Protein AF-F4GSZ8-F1 (afdb_monomer_lite)

Sequence (72 aa):
MGSPLDWENHVFTRAGDQLMCARHGATFKPDTGECTGGPCQPSKLTTLEVSEEERDGVRVVLWWPEGRTEPA

Structure (mmCIF, N/CA/C/O backbone):
data_AF-F4GSZ8-F1
#
_entry.id   AF-F4GSZ8-F1
#
loop_
_atom_site.group_PDB
_atom_site.id
_atom_site.type_symbol
_atom_site.label_atom_id
_atom_site.label_alt_id
_atom_site.label_comp_id
_atom_site.label_asym_id
_atom_site.label_entity_id
_atom_site.label_seq_id
_atom_site.pdbx_PDB_ins_code
_atom_site.Cartn_x
_atom_site.Cartn_y
_atom_site.Cartn_z
_atom_site.occupancy
_atom_site.B_iso_or_equiv
_atom_site.auth_seq_id
_atom_site.auth_comp_id
_atom_site.auth_asym_id
_atom_site.auth_atom_id
_atom_site.pdbx_PDB_model_num
ATOM 1 N N . MET A 1 1 ? 15.416 -9.208 -0.956 1.00 60.62 1 MET A N 1
ATOM 2 C CA . MET A 1 1 ? 15.520 -8.438 0.305 1.00 60.62 1 MET A CA 1
ATOM 3 C C . MET A 1 1 ? 14.466 -7.345 0.247 1.00 60.62 1 MET A C 1
ATOM 5 O O . MET A 1 1 ? 14.386 -6.692 -0.787 1.00 60.62 1 MET A O 1
ATOM 9 N N . GLY A 1 2 ? 13.614 -7.220 1.267 1.00 72.56 2 GLY A N 1
ATOM 10 C CA . GLY A 1 2 ? 12.569 -6.191 1.323 1.00 72.56 2 GLY A CA 1
ATOM 11 C C . GLY A 1 2 ? 13.111 -4.857 1.843 1.00 72.56 2 GLY A C 1
ATOM 12 O O . GLY A 1 2 ? 14.128 -4.825 2.527 1.00 72.56 2 GLY A O 1
ATOM 13 N N . SER A 1 3 ? 12.446 -3.760 1.496 1.00 80.19 3 SER A N 1
ATOM 14 C CA . SER A 1 3 ? 12.693 -2.405 2.006 1.00 80.19 3 SER A CA 1
ATOM 15 C C . SER A 1 3 ? 11.330 -1.795 2.330 1.00 80.19 3 SER A C 1
ATOM 17 O O . SER A 1 3 ? 10.359 -2.189 1.676 1.00 80.19 3 SER A O 1
ATOM 19 N N . PRO A 1 4 ? 11.242 -0.831 3.262 1.00 87.50 4 PRO A N 1
ATOM 20 C CA . PRO A 1 4 ? 10.065 0.021 3.369 1.00 87.50 4 PRO A CA 1
ATOM 21 C C . PRO A 1 4 ? 9.689 0.583 1.997 1.00 87.50 4 PRO A C 1
ATOM 23 O O . PRO A 1 4 ? 10.570 0.889 1.180 1.00 87.50 4 PRO A O 1
ATOM 26 N N . LEU A 1 5 ? 8.385 0.605 1.726 1.00 89.06 5 LEU A N 1
ATOM 27 C CA . LEU A 1 5 ? 7.848 1.064 0.451 1.00 89.06 5 LEU A CA 1
ATOM 28 C C . LEU A 1 5 ? 7.906 2.591 0.365 1.00 89.06 5 LEU A C 1
ATOM 30 O O . LEU A 1 5 ? 8.191 3.130 -0.704 1.00 89.06 5 LEU A O 1
ATOM 34 N N . ASP A 1 6 ? 7.660 3.247 1.494 1.00 89.25 6 ASP A N 1
ATOM 35 C CA . ASP A 1 6 ? 7.560 4.686 1.644 1.00 89.25 6 ASP A CA 1
ATOM 36 C C . ASP A 1 6 ? 8.924 5.390 1.720 1.00 89.25 6 ASP A C 1
ATOM 38 O O . ASP A 1 6 ? 9.961 4.804 2.043 1.00 89.25 6 ASP A O 1
ATOM 42 N N . TRP A 1 7 ? 8.892 6.691 1.433 1.00 86.69 7 TRP A N 1
ATOM 43 C CA . TRP A 1 7 ? 9.935 7.650 1.786 1.00 86.69 7 TRP A CA 1
ATOM 44 C C . TRP A 1 7 ? 9.277 8.883 2.394 1.00 86.69 7 TRP A C 1
ATOM 46 O O . TRP A 1 7 ? 8.449 9.515 1.743 1.00 86.69 7 TRP A O 1
ATOM 56 N N . GLU A 1 8 ? 9.623 9.220 3.638 1.00 88.00 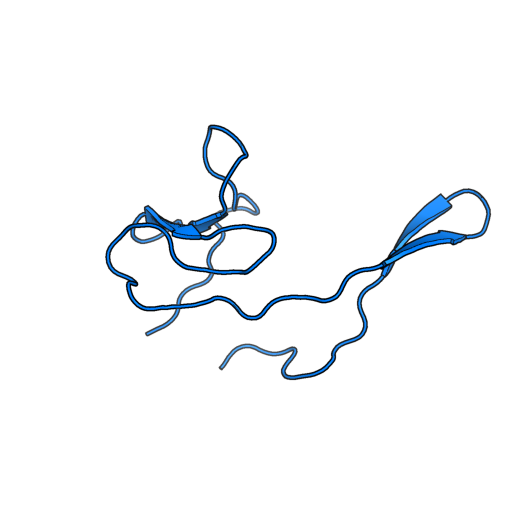8 GLU A N 1
ATOM 57 C CA . GLU A 1 8 ? 9.053 10.373 4.358 1.00 88.00 8 GLU A CA 1
ATOM 58 C C . GLU A 1 8 ? 7.508 10.385 4.364 1.00 88.00 8 GLU A C 1
ATOM 60 O O . GLU A 1 8 ? 6.881 11.432 4.234 1.00 88.00 8 GLU A O 1
ATOM 65 N N . ASN A 1 9 ? 6.877 9.214 4.533 1.00 84.38 9 ASN A N 1
ATOM 66 C CA . ASN A 1 9 ? 5.418 9.010 4.482 1.00 84.38 9 ASN A CA 1
ATOM 67 C C . ASN A 1 9 ? 4.769 9.215 3.099 1.00 84.38 9 ASN A C 1
ATOM 69 O O . ASN A 1 9 ? 3.543 9.273 2.988 1.00 84.38 9 ASN A O 1
ATOM 73 N N . HIS A 1 10 ? 5.560 9.280 2.028 1.00 89.00 10 HIS A N 1
ATOM 74 C CA . HIS A 1 10 ? 5.059 9.267 0.658 1.00 89.00 10 HIS A CA 1
ATOM 75 C C . HIS A 1 10 ? 5.156 7.863 0.068 1.00 89.00 10 HIS A C 1
ATOM 77 O O . HIS A 1 10 ? 6.235 7.276 -0.002 1.00 89.00 10 HIS A O 1
ATOM 83 N N . VAL A 1 11 ? 4.014 7.340 -0.381 1.00 93.44 11 VAL A N 1
ATOM 84 C CA . VAL A 1 11 ? 3.910 5.986 -0.947 1.00 93.44 11 VAL A CA 1
ATOM 85 C C . VAL A 1 11 ? 3.220 5.954 -2.311 1.00 93.44 11 VAL A C 1
ATOM 87 O O . VAL A 1 11 ? 3.358 4.979 -3.039 1.00 93.44 11 VAL A O 1
ATOM 90 N N . PHE A 1 12 ? 2.508 7.012 -2.700 1.00 95.31 12 PHE A N 1
ATOM 91 C CA . PHE A 1 12 ? 1.809 7.065 -3.983 1.00 95.31 12 PHE A CA 1
ATOM 92 C C . PHE A 1 12 ? 2.699 7.577 -5.120 1.00 95.31 12 PHE A C 1
ATOM 94 O O . PHE A 1 12 ? 3.627 8.364 -4.916 1.00 95.31 12 PHE A O 1
ATOM 101 N N . TH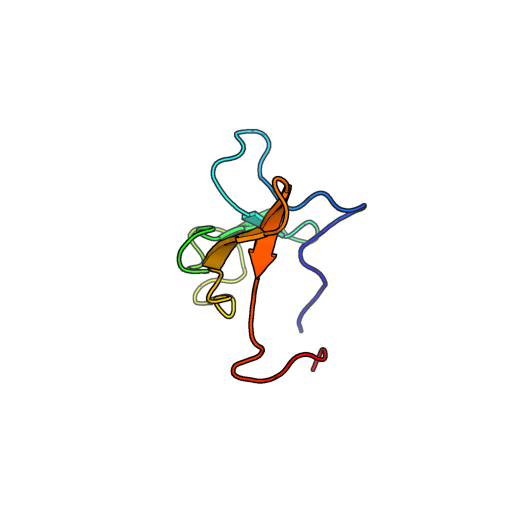R A 1 13 ? 2.377 7.169 -6.349 1.00 93.81 13 THR A N 1
ATOM 102 C CA . THR A 1 13 ? 2.880 7.818 -7.566 1.00 93.81 13 THR A CA 1
ATOM 103 C C . THR A 1 13 ? 2.484 9.298 -7.587 1.00 93.81 13 THR A C 1
ATOM 105 O O . THR A 1 13 ? 1.558 9.734 -6.904 1.00 93.81 13 THR A O 1
ATOM 108 N N . ARG A 1 14 ? 3.126 10.089 -8.456 1.00 91.38 14 ARG A N 1
ATOM 109 C CA . ARG A 1 14 ? 2.730 11.493 -8.677 1.00 91.38 14 ARG A CA 1
ATOM 110 C C . ARG A 1 14 ? 1.291 11.649 -9.176 1.00 91.38 14 ARG A C 1
ATOM 112 O O . ARG A 1 14 ? 0.700 12.699 -8.958 1.00 91.38 14 ARG A O 1
ATOM 119 N N . ALA A 1 15 ? 0.763 10.641 -9.869 1.00 93.69 15 ALA A N 1
ATOM 120 C CA . ALA A 1 15 ? -0.618 10.633 -10.338 1.00 93.69 15 ALA A CA 1
ATOM 121 C C . ALA A 1 15 ? -1.614 10.238 -9.231 1.00 93.69 15 ALA A C 1
ATOM 123 O O . ALA A 1 15 ? -2.799 10.519 -9.368 1.00 93.69 15 ALA A O 1
ATOM 124 N N . GLY A 1 16 ? -1.146 9.624 -8.137 1.00 94.31 16 GLY A N 1
ATOM 125 C CA . GLY A 1 16 ? -1.987 9.200 -7.016 1.00 94.31 16 GLY A CA 1
ATOM 126 C C . GLY A 1 16 ? -2.756 7.896 -7.248 1.00 94.31 16 GLY A C 1
ATOM 127 O O . GLY A 1 16 ? -3.625 7.560 -6.456 1.00 94.31 16 GLY A O 1
ATOM 128 N N . ASP A 1 17 ? -2.457 7.164 -8.319 1.00 95.88 17 ASP A N 1
ATOM 129 C CA . ASP A 1 17 ? -3.212 5.991 -8.777 1.00 95.88 17 ASP A CA 1
ATOM 130 C C . ASP A 1 17 ? -2.594 4.645 -8.363 1.00 95.88 17 ASP A C 1
ATOM 132 O O . ASP A 1 17 ? -3.269 3.615 -8.357 1.00 95.88 17 ASP A O 1
ATOM 136 N N . GLN A 1 18 ? -1.306 4.636 -8.018 1.00 95.94 18 GLN A N 1
ATOM 137 C CA . GLN A 1 18 ? -0.573 3.435 -7.626 1.00 95.94 18 GLN A CA 1
ATOM 138 C C . GLN A 1 18 ? 0.331 3.703 -6.427 1.00 95.94 18 GLN A C 1
ATOM 140 O O . GLN A 1 18 ? 0.728 4.840 -6.169 1.00 95.94 18 GLN A O 1
ATOM 145 N N . LEU A 1 19 ? 0.713 2.635 -5.731 1.00 95.31 19 LEU A N 1
ATOM 146 C CA . LEU A 1 19 ? 1.778 2.674 -4.734 1.00 95.31 19 LEU A CA 1
ATOM 147 C C . LEU A 1 19 ? 3.127 2.498 -5.437 1.00 95.31 19 LEU A C 1
ATOM 149 O O . LEU A 1 19 ? 3.239 1.646 -6.316 1.00 95.31 19 LE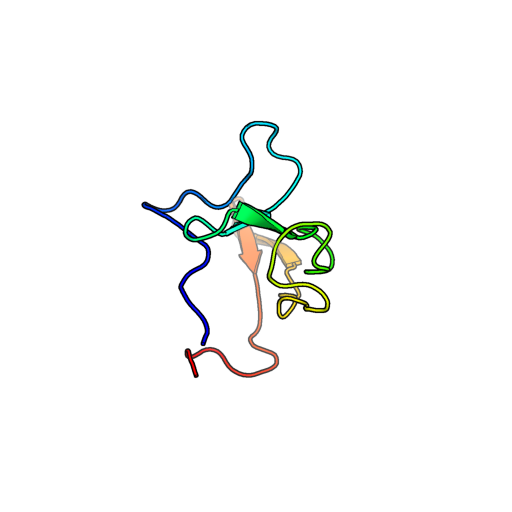U A O 1
ATOM 153 N N . MET A 1 20 ? 4.156 3.250 -5.056 1.00 94.12 20 MET A N 1
ATOM 154 C CA . MET A 1 20 ? 5.494 3.179 -5.642 1.00 94.12 20 MET A CA 1
ATOM 155 C C . MET A 1 20 ? 6.547 2.916 -4.564 1.00 94.12 20 MET A C 1
ATOM 157 O O . MET A 1 20 ? 6.631 3.630 -3.573 1.00 94.12 20 MET A O 1
ATOM 161 N N . CYS A 1 21 ? 7.407 1.924 -4.797 1.00 91.88 21 CYS A N 1
ATOM 162 C CA . CYS A 1 21 ? 8.582 1.682 -3.970 1.00 91.88 21 CYS A CA 1
ATOM 163 C C . CYS A 1 21 ? 9.616 2.791 -4.172 1.00 91.88 21 CYS A C 1
ATOM 165 O O . CYS A 1 21 ? 10.199 2.901 -5.254 1.00 91.88 21 CYS A O 1
ATOM 167 N N . ALA A 1 22 ? 9.923 3.537 -3.111 1.00 89.69 22 ALA A N 1
ATOM 168 C CA . ALA A 1 22 ? 10.879 4.642 -3.152 1.00 89.69 22 ALA A CA 1
ATOM 169 C C . ALA A 1 22 ? 12.314 4.232 -3.542 1.00 89.69 22 ALA A C 1
ATOM 171 O O . ALA A 1 22 ? 13.108 5.068 -3.965 1.00 89.69 22 ALA A O 1
ATOM 172 N N . ARG A 1 23 ? 12.664 2.944 -3.423 1.00 87.31 23 ARG A N 1
ATOM 173 C CA . ARG A 1 23 ? 14.025 2.456 -3.687 1.00 87.31 23 ARG A CA 1
ATOM 174 C C . ARG A 1 23 ? 14.298 2.153 -5.160 1.00 87.31 23 ARG A C 1
ATOM 176 O O . ARG A 1 23 ? 15.351 2.514 -5.673 1.00 87.31 23 ARG A O 1
ATOM 183 N N . HIS A 1 24 ? 13.391 1.432 -5.819 1.00 90.38 24 HIS A N 1
ATOM 184 C CA . HIS A 1 24 ? 13.611 0.927 -7.184 1.00 90.38 24 HIS A CA 1
ATOM 185 C C . HIS A 1 24 ? 12.460 1.244 -8.148 1.00 90.38 24 HIS A C 1
ATOM 187 O O . HIS A 1 24 ? 12.466 0.761 -9.278 1.00 90.38 24 HIS A O 1
ATOM 193 N N . GLY A 1 25 ? 11.448 1.996 -7.701 1.00 90.31 25 GLY A N 1
ATOM 194 C CA . GLY A 1 25 ? 10.344 2.459 -8.543 1.00 90.31 25 GLY A CA 1
ATOM 195 C C . GLY A 1 25 ? 9.328 1.388 -8.949 1.00 90.31 25 GLY A C 1
ATOM 196 O O . GLY A 1 25 ? 8.536 1.636 -9.851 1.00 90.31 25 GLY A O 1
ATOM 197 N N . ALA A 1 26 ? 9.334 0.206 -8.321 1.00 93.81 26 ALA A N 1
ATOM 198 C CA . ALA A 1 26 ? 8.293 -0.794 -8.562 1.00 93.81 26 ALA A CA 1
ATOM 199 C C . ALA A 1 26 ? 6.916 -0.254 -8.149 1.00 93.81 26 ALA A C 1
ATOM 201 O O . ALA A 1 26 ? 6.808 0.372 -7.091 1.00 93.81 26 ALA A O 1
ATOM 202 N N . THR A 1 27 ? 5.886 -0.509 -8.958 1.00 95.12 27 THR A N 1
ATOM 203 C CA . THR A 1 27 ? 4.527 -0.014 -8.713 1.00 95.12 27 THR A CA 1
ATOM 204 C C . THR A 1 27 ? 3.545 -1.129 -8.385 1.00 95.12 27 THR A C 1
ATOM 206 O O . THR A 1 27 ? 3.642 -2.245 -8.907 1.00 95.12 27 THR A O 1
ATOM 209 N N . PHE A 1 28 ? 2.581 -0.826 -7.516 1.00 95.88 28 PHE A N 1
ATOM 210 C CA . PHE A 1 28 ? 1.595 -1.775 -7.006 1.00 95.88 28 PHE A CA 1
ATOM 211 C C . PHE A 1 28 ? 0.185 -1.180 -7.036 1.00 95.88 28 PHE A C 1
ATOM 213 O O . PHE A 1 28 ? 0.005 0.012 -6.782 1.00 95.88 28 PHE A O 1
ATOM 220 N N . LYS A 1 29 ? -0.822 -2.013 -7.318 1.00 95.69 29 LYS A N 1
ATOM 221 C CA . LYS A 1 29 ? -2.233 -1.619 -7.186 1.00 95.69 29 LYS A CA 1
ATOM 222 C C . LYS A 1 29 ? -2.577 -1.408 -5.705 1.00 95.69 29 LYS A C 1
ATOM 224 O O . LYS A 1 29 ? -2.322 -2.332 -4.932 1.00 95.69 29 LYS A O 1
ATOM 229 N N . PRO A 1 30 ? -3.176 -0.270 -5.307 1.00 94.19 30 PRO A N 1
ATOM 230 C CA . PRO A 1 30 ? -3.547 -0.027 -3.912 1.00 94.19 30 PRO A CA 1
ATOM 231 C C . PRO A 1 30 ? -4.537 -1.068 -3.371 1.00 94.19 30 PRO A C 1
ATOM 233 O O . PRO A 1 30 ? -4.334 -1.587 -2.280 1.00 94.19 30 PRO A O 1
ATOM 236 N N . ASP A 1 31 ? -5.536 -1.442 -4.174 1.00 91.56 31 ASP A N 1
ATOM 237 C CA . ASP A 1 31 ? -6.636 -2.307 -3.722 1.00 91.56 31 ASP A CA 1
ATOM 238 C C . ASP A 1 31 ? -6.225 -3.776 -3.562 1.00 91.56 31 ASP A C 1
ATOM 240 O O . ASP A 1 31 ? -6.752 -4.499 -2.723 1.00 91.56 31 ASP A O 1
ATOM 244 N N . THR A 1 32 ? -5.294 -4.249 -4.396 1.00 92.19 32 THR A N 1
ATOM 245 C CA . THR A 1 32 ? -4.942 -5.677 -4.458 1.00 92.19 32 THR A CA 1
ATOM 246 C C . THR A 1 32 ? -3.512 -5.972 -4.039 1.00 92.19 32 THR A C 1
ATOM 248 O O . THR A 1 32 ? -3.175 -7.138 -3.852 1.00 92.19 32 THR A O 1
ATOM 251 N N . GLY A 1 33 ? -2.642 -4.966 -3.954 1.00 93.06 33 GLY A N 1
ATOM 252 C CA . GLY A 1 33 ? -1.209 -5.144 -3.731 1.00 93.06 33 GLY A CA 1
ATOM 253 C C . GLY A 1 33 ? -0.450 -5.759 -4.913 1.00 93.06 33 GLY A C 1
ATOM 254 O O . GLY A 1 33 ? 0.734 -6.054 -4.778 1.00 93.06 33 GLY A O 1
ATOM 255 N N . GLU A 1 34 ? -1.088 -5.992 -6.063 1.00 95.00 34 GLU A N 1
ATOM 256 C CA . GLU A 1 34 ? -0.460 -6.604 -7.242 1.00 95.00 34 GLU A CA 1
ATOM 257 C C . GLU A 1 34 ? 0.651 -5.712 -7.814 1.00 95.00 34 GLU A C 1
ATOM 259 O O . GLU A 1 34 ? 0.410 -4.537 -8.090 1.00 95.00 34 GLU A O 1
ATOM 264 N N . CYS A 1 35 ? 1.851 -6.265 -8.037 1.00 94.25 35 CYS A N 1
ATOM 265 C CA . CYS A 1 35 ? 2.944 -5.542 -8.687 1.00 94.25 35 CYS A CA 1
ATOM 266 C C . CYS A 1 35 ? 2.689 -5.395 -10.193 1.00 94.25 35 CYS A C 1
ATOM 268 O O . CYS A 1 35 ? 2.705 -6.372 -10.940 1.00 94.25 35 CYS A O 1
ATOM 270 N N . THR A 1 36 ? 2.512 -4.161 -10.656 1.00 94.38 36 THR A N 1
ATOM 271 C CA . THR A 1 36 ? 2.169 -3.849 -12.055 1.00 94.38 36 THR A CA 1
ATOM 272 C C . THR A 1 36 ? 3.343 -3.324 -12.875 1.00 94.38 36 THR A C 1
ATOM 274 O O . THR A 1 36 ? 3.252 -3.297 -14.101 1.00 94.38 36 THR A O 1
ATOM 277 N N . GLY A 1 37 ? 4.473 -3.002 -12.240 1.00 90.88 37 GLY A N 1
ATOM 278 C CA . GLY A 1 37 ? 5.691 -2.631 -12.953 1.00 90.88 37 GLY A CA 1
ATOM 279 C C . GLY A 1 37 ? 6.947 -2.641 -12.086 1.00 90.88 37 GLY A C 1
ATOM 280 O O . GLY A 1 37 ? 6.885 -2.536 -10.862 1.00 90.88 37 GLY A O 1
ATOM 281 N N . GLY A 1 38 ? 8.103 -2.734 -12.746 1.00 88.81 38 GLY A N 1
ATOM 282 C CA . GLY A 1 38 ? 9.424 -2.618 -12.128 1.00 88.81 38 GLY A CA 1
ATOM 283 C C . GLY A 1 38 ? 10.077 -3.949 -11.724 1.00 88.81 38 GLY A C 1
ATOM 284 O O . GLY A 1 38 ? 9.546 -5.030 -11.980 1.00 88.81 38 GLY A O 1
ATOM 285 N N . PRO A 1 39 ? 11.258 -3.885 -11.085 1.00 87.25 39 PRO A N 1
ATOM 286 C CA . PRO A 1 39 ? 12.147 -5.037 -10.884 1.00 87.25 39 PRO A CA 1
ATOM 287 C C . PRO A 1 39 ? 11.650 -6.059 -9.852 1.00 87.25 39 PRO A C 1
ATOM 289 O O . PRO A 1 39 ? 12.304 -7.072 -9.626 1.00 87.25 39 PRO A O 1
ATOM 292 N N . CYS A 1 40 ? 10.518 -5.798 -9.198 1.00 82.81 40 CYS A N 1
ATOM 293 C CA . CYS A 1 40 ? 9.950 -6.680 -8.183 1.00 82.81 40 CYS A CA 1
ATOM 294 C C . CYS A 1 40 ? 8.978 -7.722 -8.759 1.00 82.81 40 CYS A C 1
ATOM 296 O O . CYS A 1 40 ? 8.421 -8.490 -7.984 1.00 82.81 40 CYS A O 1
ATOM 298 N N . GLN A 1 41 ? 8.749 -7.768 -10.074 1.00 83.44 41 GLN A N 1
ATOM 299 C CA . GLN A 1 41 ? 7.836 -8.743 -10.672 1.00 83.44 41 GLN A CA 1
ATOM 300 C C . GLN A 1 41 ? 8.442 -10.159 -10.768 1.00 83.44 41 GLN A C 1
ATOM 302 O O . GLN A 1 41 ? 9.607 -10.295 -11.145 1.00 83.44 41 GLN A O 1
ATOM 307 N N . PRO A 1 42 ? 7.644 -11.219 -10.523 1.00 85.94 42 PRO A N 1
ATOM 308 C CA . PRO A 1 42 ? 6.291 -11.194 -9.963 1.00 85.94 42 PRO A CA 1
ATOM 309 C C . PRO A 1 42 ? 6.324 -11.054 -8.429 1.00 85.94 42 PRO A C 1
ATOM 311 O O . PRO A 1 42 ? 7.014 -11.804 -7.743 1.00 85.94 42 PRO A O 1
ATOM 314 N N . SER A 1 43 ? 5.550 -10.116 -7.877 1.00 89.44 43 SER A N 1
ATOM 315 C CA . SER A 1 43 ? 5.383 -9.948 -6.426 1.00 89.44 43 SER A CA 1
ATOM 316 C C . SER A 1 43 ? 4.026 -9.323 -6.097 1.00 89.44 43 SER A C 1
ATOM 318 O O . SER A 1 43 ? 3.340 -8.792 -6.976 1.00 89.44 43 SER A O 1
ATOM 320 N N . LYS A 1 44 ? 3.633 -9.403 -4.826 1.00 91.06 44 LYS A N 1
ATOM 321 C CA . LYS A 1 44 ? 2.382 -8.870 -4.293 1.00 91.06 44 LYS A CA 1
ATOM 322 C C . LYS A 1 44 ? 2.596 -8.374 -2.860 1.00 91.06 44 LYS A C 1
ATOM 324 O O . LYS A 1 44 ? 3.282 -9.036 -2.083 1.00 91.06 44 LYS A O 1
ATOM 329 N N . LEU A 1 45 ? 2.007 -7.232 -2.516 1.00 90.38 45 LEU A N 1
ATOM 330 C CA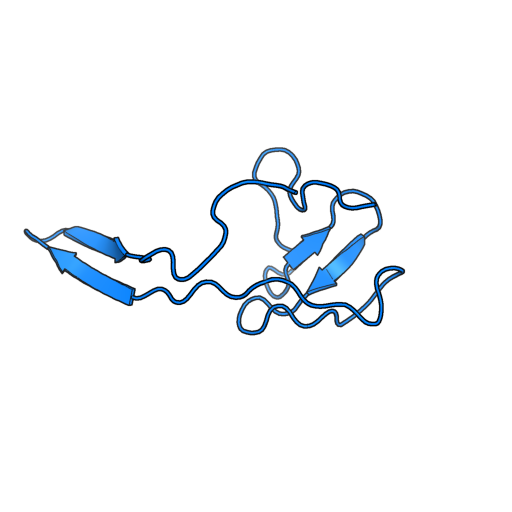 . LEU A 1 45 ? 1.905 -6.760 -1.135 1.00 90.38 45 LEU A CA 1
ATOM 331 C C . LEU A 1 45 ? 0.803 -7.527 -0.389 1.00 90.38 45 LEU A C 1
ATOM 333 O O . LEU A 1 45 ? -0.173 -7.978 -0.991 1.00 90.38 45 LEU A O 1
ATOM 337 N N . THR A 1 46 ? 0.943 -7.648 0.929 1.00 88.19 46 THR A N 1
ATOM 338 C CA . THR A 1 46 ? -0.146 -8.129 1.787 1.00 88.19 46 THR A CA 1
ATOM 339 C C . THR A 1 46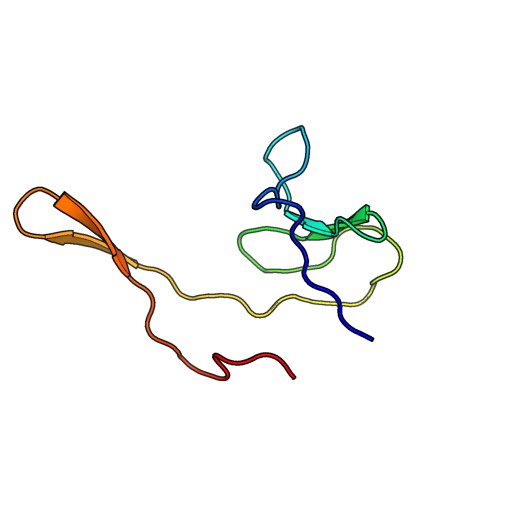 ? -1.246 -7.072 1.828 1.00 88.19 46 THR A C 1
ATOM 341 O O . THR A 1 46 ? -0.976 -5.919 2.156 1.00 88.19 46 THR A O 1
ATOM 344 N N . THR A 1 47 ? -2.471 -7.455 1.476 1.00 88.00 47 THR A N 1
ATOM 345 C CA . THR A 1 47 ? -3.641 -6.572 1.534 1.00 88.00 47 THR A CA 1
ATOM 346 C C . THR A 1 47 ? -4.085 -6.375 2.980 1.00 88.00 47 THR A C 1
ATOM 348 O O . THR A 1 47 ? -4.037 -7.314 3.775 1.00 88.00 47 THR A O 1
ATOM 351 N N . LEU A 1 48 ? -4.511 -5.157 3.316 1.00 86.88 48 LEU A N 1
ATOM 352 C CA . LEU A 1 48 ? -5.116 -4.843 4.608 1.00 86.88 48 LEU A CA 1
ATOM 353 C C . LEU A 1 48 ? -6.624 -4.709 4.412 1.00 86.88 48 LEU A C 1
ATOM 355 O O . LEU A 1 48 ? -7.070 -3.856 3.649 1.00 86.88 48 LEU A O 1
ATOM 359 N N . GLU A 1 49 ? -7.391 -5.556 5.089 1.00 87.62 49 GLU A N 1
ATOM 360 C CA . GLU A 1 49 ? -8.854 -5.489 5.084 1.00 87.62 49 GLU A CA 1
ATOM 361 C C . GLU A 1 49 ? -9.318 -4.351 5.994 1.00 87.62 49 GLU A C 1
ATOM 363 O O . GLU A 1 49 ? -9.305 -4.473 7.217 1.00 87.62 49 GLU A O 1
ATOM 368 N N . VAL A 1 50 ? -9.700 -3.219 5.410 1.00 89.38 50 VAL A N 1
ATOM 369 C CA . VAL A 1 50 ? -10.102 -2.029 6.169 1.00 89.38 50 VAL A CA 1
ATOM 370 C C . VAL A 1 50 ? -11.612 -1.817 6.110 1.00 89.38 50 VAL A C 1
ATOM 372 O O . VAL A 1 50 ? -12.239 -2.034 5.074 1.00 89.38 50 VAL A O 1
ATOM 375 N N . SER A 1 51 ? -12.200 -1.344 7.207 1.00 91.50 51 SER A N 1
ATOM 376 C CA . SER A 1 51 ? -13.579 -0.858 7.246 1.00 91.50 51 SER A CA 1
ATOM 377 C C . SER A 1 51 ? -13.620 0.624 7.609 1.00 91.50 51 SER A C 1
ATOM 379 O O . SER A 1 51 ? -12.830 1.116 8.415 1.00 91.50 51 SER A O 1
ATOM 381 N N . GLU A 1 52 ? -14.554 1.355 7.004 1.00 94.81 52 GLU A N 1
ATOM 382 C CA . GLU A 1 52 ? -14.859 2.732 7.386 1.00 94.81 52 GLU A CA 1
ATOM 383 C C . GLU A 1 52 ? -16.150 2.755 8.201 1.00 94.81 52 GLU A C 1
ATOM 385 O O . GLU A 1 52 ? -17.182 2.248 7.760 1.00 94.81 52 GLU A O 1
ATOM 390 N N . GLU A 1 53 ? -16.106 3.373 9.377 1.00 95.62 53 GLU A N 1
ATOM 391 C CA . GLU A 1 53 ? -17.253 3.488 10.277 1.00 95.62 53 GLU A CA 1
ATOM 392 C C . GLU A 1 53 ? -17.407 4.928 10.780 1.00 95.62 53 GLU A C 1
ATOM 394 O O . GLU A 1 53 ? -16.448 5.700 10.813 1.00 95.62 53 GLU A O 1
ATOM 399 N N . GLU A 1 54 ? -18.617 5.296 11.201 1.00 97.00 54 GLU A N 1
ATOM 400 C CA . GLU A 1 54 ? -18.868 6.527 11.955 1.00 97.00 54 GLU A CA 1
ATOM 401 C C . GLU A 1 54 ? -19.045 6.175 13.436 1.00 97.00 54 GLU A C 1
ATOM 403 O O . GLU A 1 54 ? -19.905 5.366 13.790 1.00 97.00 54 GLU A O 1
ATOM 408 N N . ARG A 1 55 ? -18.219 6.761 14.307 1.00 94.62 55 ARG A N 1
ATOM 409 C CA . ARG A 1 55 ? -18.264 6.560 15.762 1.00 94.62 55 ARG A CA 1
ATOM 410 C C . ARG A 1 55 ? -18.239 7.910 16.459 1.00 94.62 55 ARG A C 1
ATOM 412 O O . ARG A 1 55 ? -17.340 8.707 16.214 1.00 94.62 55 ARG A O 1
ATOM 419 N N . ASP A 1 56 ? -19.246 8.177 17.287 1.00 95.56 56 ASP A N 1
ATOM 420 C CA . ASP A 1 56 ? -19.401 9.444 18.017 1.00 95.56 56 ASP A CA 1
ATOM 421 C C . ASP A 1 56 ? -19.314 10.696 17.114 1.00 95.56 56 ASP A C 1
ATOM 423 O O . ASP A 1 56 ? -18.750 11.723 17.488 1.00 95.56 56 ASP A O 1
ATOM 427 N N . GLY A 1 57 ? -19.857 10.607 15.892 1.00 95.19 57 GLY A N 1
ATOM 428 C CA . GLY A 1 57 ? -19.815 11.682 14.893 1.00 95.19 57 GLY A CA 1
ATOM 429 C C . GLY A 1 57 ? -18.458 11.868 14.202 1.00 95.19 57 GLY A C 1
ATOM 430 O O . GLY A 1 57 ? -18.269 12.846 13.479 1.00 95.19 57 GLY A O 1
ATOM 431 N N . VAL A 1 58 ? -17.506 10.951 14.405 1.00 95.75 58 VAL A N 1
ATOM 432 C CA . VAL A 1 58 ? -16.185 10.952 13.765 1.00 95.75 58 VAL A CA 1
ATOM 433 C C . VAL A 1 58 ? -16.060 9.755 12.826 1.00 95.75 58 VAL A C 1
ATOM 435 O O . VAL A 1 58 ? -16.333 8.615 13.201 1.00 95.75 58 VAL A O 1
ATOM 438 N N . ARG A 1 59 ? -15.605 10.004 11.593 1.00 96.50 59 ARG A N 1
ATOM 439 C CA . ARG A 1 59 ? -15.258 8.939 10.647 1.00 96.50 59 ARG A CA 1
ATOM 440 C C . ARG A 1 59 ? -13.935 8.300 11.058 1.00 96.50 59 ARG A C 1
ATOM 442 O O . ARG A 1 59 ? -12.923 8.990 11.169 1.00 96.50 59 ARG A O 1
ATOM 449 N N . VAL A 1 60 ? -13.947 6.989 11.255 1.00 95.56 60 VAL A N 1
ATOM 450 C CA . VAL A 1 60 ? -12.776 6.194 11.627 1.00 95.56 60 VAL A CA 1
ATOM 451 C C . VAL A 1 60 ? -12.509 5.131 10.569 1.00 95.56 60 VAL A C 1
ATOM 453 O O . VAL A 1 60 ? -13.437 4.552 10.006 1.00 95.56 60 VAL A O 1
ATOM 456 N N . VAL A 1 61 ? -11.227 4.883 10.305 1.00 93.75 61 VAL A N 1
ATOM 457 C CA . VAL A 1 61 ? -10.772 3.745 9.503 1.00 93.75 61 VAL A CA 1
ATOM 458 C C . VAL A 1 61 ? -10.268 2.692 10.473 1.00 93.75 61 VAL A C 1
ATOM 460 O O . VAL A 1 61 ? -9.402 2.966 11.304 1.00 93.75 61 VAL A O 1
ATOM 463 N N . LEU A 1 62 ? -10.847 1.506 10.389 1.00 91.69 62 LEU A N 1
ATOM 464 C CA . LEU A 1 62 ? -10.574 0.382 11.261 1.00 91.69 62 LEU A CA 1
ATOM 465 C C . LEU A 1 62 ? -9.928 -0.734 10.450 1.00 91.69 62 LEU A C 1
ATOM 467 O O . LEU A 1 62 ? -10.289 -0.981 9.303 1.00 91.69 62 LEU A O 1
ATOM 471 N N . TRP A 1 63 ? -8.963 -1.408 11.056 1.00 88.25 63 TRP A N 1
ATOM 472 C CA . TRP A 1 63 ? -8.330 -2.582 10.475 1.00 88.25 63 TRP A CA 1
ATOM 473 C C . TRP A 1 63 ? -7.951 -3.542 11.584 1.00 88.25 63 TRP A C 1
ATOM 475 O O . TRP A 1 63 ? -7.187 -3.176 12.483 1.00 88.25 63 TRP A O 1
ATOM 485 N N . TRP A 1 64 ? -8.469 -4.768 11.509 1.00 83.38 64 TRP A N 1
ATOM 486 C CA . TRP A 1 64 ? -8.120 -5.831 12.443 1.00 83.38 64 TRP A CA 1
ATOM 487 C C . TRP A 1 64 ? -6.992 -6.670 11.854 1.00 83.38 64 TRP A C 1
ATOM 489 O O . TRP A 1 64 ? -7.093 -7.114 10.709 1.00 83.38 64 TRP A O 1
ATOM 499 N N . PRO A 1 65 ? -5.905 -6.896 12.606 1.00 77.81 65 PRO A N 1
ATOM 500 C CA . PRO A 1 65 ? -4.767 -7.620 12.083 1.00 77.81 65 PRO A CA 1
ATOM 501 C C . PRO A 1 65 ? -5.102 -9.101 11.919 1.00 77.81 65 PRO A C 1
ATOM 503 O O . PRO A 1 65 ? -4.969 -9.902 12.841 1.00 77.81 65 PRO A O 1
ATOM 506 N N . GLU A 1 66 ? -5.493 -9.483 10.711 1.00 69.19 66 GLU A N 1
ATOM 507 C CA . GLU A 1 66 ? -5.543 -10.876 10.283 1.00 69.19 66 GLU A CA 1
ATOM 508 C C . GLU A 1 66 ? -4.161 -11.274 9.741 1.00 69.19 66 GLU A C 1
ATOM 510 O O . GLU A 1 66 ? -3.944 -11.394 8.539 1.00 69.19 66 GLU A O 1
ATOM 515 N N . GLY A 1 67 ? -3.165 -11.402 10.628 1.00 70.12 67 GLY A N 1
ATOM 516 C CA . GLY A 1 67 ? -1.828 -11.873 10.249 1.00 70.12 67 GLY A CA 1
ATOM 517 C C . GLY A 1 67 ? -0.656 -11.149 10.910 1.00 70.12 67 GLY A C 1
ATOM 518 O O . GLY A 1 67 ? -0.747 -10.653 12.030 1.00 70.12 67 GLY A O 1
ATOM 519 N N . ARG A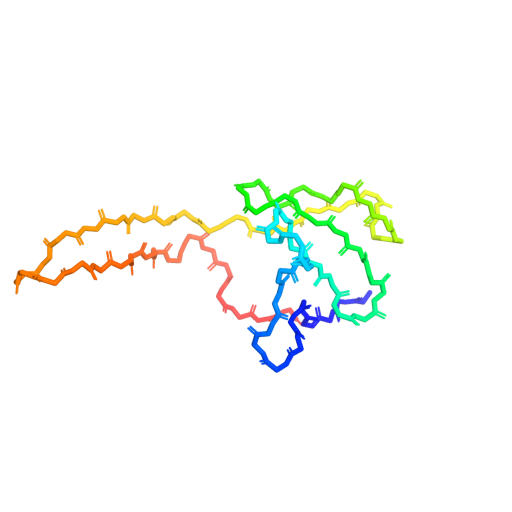 1 68 ? 0.493 -11.153 10.219 1.00 68.88 68 ARG A N 1
ATOM 520 C CA . ARG A 1 68 ? 1.762 -10.603 10.715 1.00 68.88 68 ARG A CA 1
ATOM 521 C C . ARG A 1 68 ? 1.724 -9.071 10.706 1.00 68.88 68 ARG A C 1
ATOM 523 O O . ARG A 1 68 ? 1.659 -8.470 9.639 1.00 68.88 68 ARG A O 1
ATOM 530 N N . THR A 1 69 ? 1.824 -8.456 11.879 1.00 73.62 69 THR A N 1
ATOM 531 C CA . THR A 1 69 ? 1.836 -6.991 12.062 1.00 73.62 69 THR A CA 1
ATOM 532 C C . THR A 1 69 ? 3.237 -6.392 12.158 1.00 73.62 69 THR A C 1
ATOM 534 O O . THR A 1 69 ? 3.391 -5.175 12.123 1.00 73.62 69 THR A O 1
ATOM 537 N N . GLU A 1 70 ? 4.262 -7.236 12.267 1.00 67.81 70 GLU A N 1
ATOM 538 C CA . GLU A 1 70 ? 5.661 -6.826 12.382 1.00 67.81 70 GLU A CA 1
ATOM 539 C C . GLU A 1 70 ? 6.455 -7.172 11.112 1.00 67.81 70 GLU A C 1
ATOM 541 O O . GLU A 1 70 ? 6.182 -8.199 10.478 1.00 67.81 70 GLU A O 1
ATOM 546 N N . PRO A 1 71 ? 7.472 -6.372 10.744 1.00 57.97 71 PRO A N 1
ATOM 547 C CA . PRO A 1 71 ? 8.381 -6.704 9.650 1.00 57.97 71 PRO A CA 1
ATOM 548 C C . PRO A 1 71 ? 9.045 -8.085 9.803 1.00 57.97 71 PRO A C 1
ATOM 550 O O . PRO A 1 71 ? 9.143 -8.641 10.901 1.00 57.97 71 PRO A O 1
ATOM 553 N N . ALA A 1 72 ? 9.480 -8.648 8.670 1.00 58.44 72 ALA A N 1
ATOM 554 C CA . ALA A 1 72 ? 10.204 -9.918 8.602 1.00 58.44 72 ALA A CA 1
ATOM 555 C C . ALA A 1 72 ? 11.662 -9.840 9.032 1.00 58.44 72 ALA A C 1
ATOM 557 O O . ALA A 1 72 ? 12.338 -8.884 8.596 1.00 58.44 72 ALA A O 1
#

Secondary structure (DSSP, 8-state):
----S-BTTB-B-TTSSSEE-TTT--EE-TTT-BEEESTT-S-BPPPP-EEEEEETTEEEEEE---S--S--

Radius of gyration: 14.18 Å; chains: 1; bounding box: 35×24×31 Å

Foldseek 3Di:
DDDDQDDPPDQADPVRQWGARPPFGFTAGLQWQATPDTDPPRDGDDHWDWDWDQDPNDIDIDTDDPDDPDDD

pLDDT: mean 88.03, std 9.25, range [57.97, 97.0]